Protein AF-A0A5K1E6W1-F1 (afdb_monomer)

Foldseek 3Di:
DVQDPVPDDDDDPVCVFADKDFAPDFDADDDDDPRGGGRRVQRMDHDDPDDRDDDDDDDPPDDDDDDDDDDPNDPDPPPDDDDDDDDDVND

Secondary structure (DSSP, 8-state):
--S-TT-------TTSSSEEEE-SSPP--SS--TT---HHHHTEEEE-SS---------TT------------S--GGG--------STT-

Sequence (91 aa):
YPDDRFDRIWSPDYDGYGTPFNTTETVSESGDPMFGMPSVVMQTAVYSKDVILVNWTGGVDDMFYLYLEFADVVRPANAQSRLMNVLMNGQ

InterPro domains:
  IPR024788 Malectin-like domain [PF12819] (1-91)

Structure (mmCIF, N/CA/C/O backbone):
data_AF-A0A5K1E6W1-F1
#
_entry.id   AF-A0A5K1E6W1-F1
#
loop_
_atom_site.group_PDB
_atom_site.id
_atom_site.type_symbol
_atom_site.label_atom_id
_atom_site.label_alt_id
_atom_site.label_comp_id
_atom_site.label_asym_id
_atom_site.label_entity_id
_atom_site.label_seq_id
_atom_site.pdbx_PDB_ins_code
_atom_site.Cartn_x
_atom_site.Cartn_y
_atom_site.Cartn_z
_atom_site.occupancy
_atom_site.B_iso_or_equiv
_atom_site.auth_seq_id
_atom_site.auth_comp_id
_atom_site.auth_asym_id
_atom_site.auth_atom_id
_atom_site.pdbx_PDB_model_num
ATOM 1 N N . TYR A 1 1 ? -5.017 -1.052 -17.288 1.00 56.25 1 TYR A N 1
ATOM 2 C CA . TYR A 1 1 ? -6.378 -0.945 -17.840 1.00 56.25 1 TYR A CA 1
ATOM 3 C C . TYR A 1 1 ? -7.147 -2.237 -17.574 1.00 56.25 1 TYR A C 1
ATOM 5 O O . TYR A 1 1 ? -6.569 -3.297 -17.804 1.00 56.25 1 TYR A O 1
ATOM 13 N N . PRO A 1 2 ? -8.406 -2.197 -17.102 1.00 84.75 2 PRO A N 1
ATOM 14 C CA . PRO A 1 2 ? -9.243 -1.007 -16.916 1.00 84.75 2 PRO A CA 1
ATOM 15 C C . PRO A 1 2 ? -9.036 -0.274 -15.585 1.00 84.75 2 PRO A C 1
ATOM 17 O O . PRO A 1 2 ? -9.401 0.890 -15.490 1.00 84.75 2 PRO A O 1
ATOM 20 N N . ASP A 1 3 ? -8.423 -0.911 -14.589 1.00 87.25 3 ASP A N 1
ATOM 21 C CA . ASP A 1 3 ? -8.505 -0.383 -13.222 1.00 87.25 3 ASP A CA 1
ATOM 22 C C . ASP A 1 3 ? -7.460 0.698 -12.899 1.00 87.25 3 ASP A C 1
ATOM 24 O O . ASP A 1 3 ? -7.746 1.603 -12.120 1.00 87.25 3 ASP A O 1
ATOM 28 N N . ASP A 1 4 ? -6.267 0.641 -13.508 1.00 91.31 4 ASP A N 1
ATOM 29 C CA . ASP A 1 4 ? -5.181 1.617 -13.309 1.00 91.31 4 ASP A CA 1
ATOM 30 C C . ASP A 1 4 ? -4.984 2.507 -14.544 1.00 91.31 4 ASP A C 1
ATOM 32 O O . ASP A 1 4 ? -4.781 1.997 -15.651 1.00 91.31 4 ASP A O 1
ATOM 36 N N . ARG A 1 5 ? -4.991 3.832 -14.339 1.00 89.25 5 ARG A N 1
ATOM 37 C CA . ARG A 1 5 ? -4.826 4.852 -15.392 1.00 89.25 5 ARG A CA 1
ATOM 38 C C . ARG A 1 5 ? -3.418 4.906 -15.983 1.00 89.25 5 ARG A C 1
ATOM 40 O O . ARG A 1 5 ? -3.233 5.458 -17.062 1.00 89.25 5 ARG A O 1
ATOM 47 N N . PHE A 1 6 ? -2.437 4.372 -15.260 1.00 91.44 6 PHE A N 1
ATOM 48 C CA . PHE A 1 6 ? -1.037 4.325 -15.681 1.00 91.44 6 PHE A CA 1
ATOM 49 C C . PHE A 1 6 ? -0.605 2.942 -16.175 1.00 91.44 6 PHE A C 1
ATOM 51 O O . PHE A 1 6 ? 0.583 2.732 -16.404 1.00 91.44 6 PHE A O 1
ATOM 58 N N . ASP A 1 7 ? -1.542 1.995 -16.300 1.00 91.88 7 ASP A N 1
ATOM 59 C CA . ASP A 1 7 ? -1.271 0.622 -16.738 1.00 91.88 7 ASP A CA 1
ATOM 60 C C . ASP A 1 7 ? -0.160 -0.095 -15.941 1.00 91.88 7 ASP A C 1
ATOM 62 O O . ASP A 1 7 ? 0.528 -0.969 -16.474 1.00 91.88 7 ASP A O 1
ATOM 66 N N . ARG A 1 8 ? 0.022 0.236 -14.653 1.00 92.06 8 ARG A N 1
ATOM 67 C CA . ARG A 1 8 ? 1.011 -0.440 -13.803 1.00 92.06 8 ARG A CA 1
ATOM 68 C C . ARG A 1 8 ? 0.493 -1.807 -13.370 1.00 92.06 8 ARG A C 1
ATOM 70 O O . ARG A 1 8 ? -0.711 -2.045 -13.253 1.00 92.06 8 ARG A O 1
ATOM 77 N N . ILE A 1 9 ? 1.438 -2.700 -13.094 1.00 92.12 9 ILE A N 1
ATOM 78 C CA . ILE A 1 9 ? 1.163 -4.015 -12.518 1.00 92.12 9 ILE A CA 1
ATOM 79 C C . ILE A 1 9 ? 1.289 -3.906 -11.002 1.00 92.12 9 ILE A C 1
ATOM 81 O O . ILE A 1 9 ? 2.323 -3.479 -10.490 1.00 92.12 9 ILE A O 1
ATOM 85 N N . TRP A 1 10 ? 0.241 -4.333 -10.306 1.00 91.69 10 TRP A N 1
ATOM 86 C CA . TRP A 1 10 ? 0.195 -4.420 -8.853 1.00 91.69 10 TRP A CA 1
ATOM 87 C C . TRP A 1 10 ? 0.231 -5.887 -8.444 1.00 91.69 10 TRP A C 1
ATOM 89 O O . TRP A 1 10 ? -0.588 -6.681 -8.908 1.00 91.69 10 TRP A O 1
ATOM 99 N N . SER A 1 11 ? 1.182 -6.235 -7.584 1.00 91.69 11 SER A N 1
ATOM 100 C CA . SER A 1 11 ? 1.326 -7.584 -7.037 1.00 91.69 11 SER A CA 1
ATOM 101 C C . SER A 1 11 ? 1.060 -7.540 -5.536 1.00 91.69 11 SER A C 1
ATOM 103 O O . SER A 1 11 ? 1.568 -6.628 -4.879 1.00 91.69 11 SER A O 1
ATOM 105 N N . PRO A 1 12 ? 0.291 -8.493 -4.982 1.00 91.25 12 PRO A N 1
ATOM 106 C CA . PRO A 1 12 ? 0.105 -8.572 -3.542 1.00 91.25 12 PRO A CA 1
ATOM 107 C C . PRO A 1 12 ? 1.438 -8.886 -2.853 1.00 91.25 12 PRO A C 1
ATOM 109 O O . PRO A 1 12 ? 2.344 -9.471 -3.450 1.00 91.25 12 PRO A O 1
ATOM 112 N N . ASP A 1 13 ? 1.534 -8.535 -1.576 1.00 88.88 13 ASP A N 1
ATOM 113 C CA . ASP A 1 13 ? 2.672 -8.861 -0.716 1.00 88.88 13 ASP A CA 1
ATOM 114 C C . ASP A 1 13 ? 2.635 -10.308 -0.189 1.00 88.88 13 ASP A C 1
ATOM 116 O O . ASP A 1 13 ? 3.571 -10.734 0.483 1.00 88.88 13 ASP A O 1
ATOM 120 N N . TYR A 1 14 ? 1.575 -11.063 -0.505 1.00 88.81 14 TYR A N 1
ATOM 121 C CA . TYR A 1 14 ? 1.358 -12.456 -0.090 1.00 88.81 14 TYR A CA 1
ATOM 122 C C . TYR A 1 14 ? 1.493 -12.657 1.428 1.00 88.81 14 TYR A C 1
ATOM 124 O O . TYR A 1 14 ? 2.168 -13.582 1.879 1.00 88.81 14 TYR A O 1
ATOM 132 N N . ASP A 1 15 ? 0.856 -11.776 2.203 1.00 87.44 15 ASP A N 1
ATOM 133 C CA . ASP A 1 15 ? 0.858 -11.777 3.674 1.00 87.44 15 ASP A CA 1
ATOM 134 C C . ASP A 1 15 ? 2.250 -11.557 4.297 1.00 87.44 15 ASP A C 1
ATOM 136 O O . ASP A 1 15 ? 2.487 -11.869 5.467 1.00 87.44 15 ASP A O 1
ATOM 140 N N . GLY A 1 16 ? 3.192 -11.004 3.527 1.00 89.50 16 GLY A N 1
ATOM 141 C CA . GLY A 1 16 ? 4.560 -10.754 3.974 1.00 89.50 16 GLY A CA 1
ATOM 142 C C . GLY A 1 16 ? 4.677 -9.672 5.051 1.00 89.50 16 GLY A C 1
ATOM 143 O O . GLY A 1 16 ? 5.613 -9.716 5.851 1.00 89.50 16 GLY A O 1
ATOM 144 N N . TYR A 1 17 ? 3.741 -8.718 5.102 1.00 88.88 17 TYR A N 1
ATOM 145 C CA . TYR A 1 17 ? 3.843 -7.547 5.980 1.00 88.88 17 TYR A CA 1
ATOM 146 C C . TYR A 1 17 ? 2.844 -7.521 7.148 1.00 88.88 17 TYR A C 1
ATOM 148 O O . TYR A 1 17 ? 2.922 -6.633 8.002 1.00 88.88 17 TYR A O 1
ATOM 156 N N . GLY A 1 18 ? 1.916 -8.477 7.235 1.00 89.62 18 GLY A N 1
ATOM 157 C CA . GLY A 1 18 ? 0.921 -8.531 8.308 1.00 89.62 18 GLY A CA 1
ATOM 158 C C . GLY A 1 18 ? -0.359 -9.259 7.910 1.00 89.62 18 GLY A C 1
ATOM 159 O O . GLY A 1 18 ? -0.359 -10.104 7.024 1.00 89.62 18 GLY A O 1
ATOM 160 N N . THR A 1 19 ? -1.464 -8.951 8.594 1.00 90.69 19 THR A N 1
ATOM 161 C CA . THR A 1 19 ? -2.773 -9.540 8.276 1.00 90.69 19 THR A CA 1
ATOM 162 C C . THR A 1 19 ? -3.490 -8.685 7.231 1.00 90.69 19 THR A C 1
ATOM 164 O O . THR A 1 19 ? -3.700 -7.493 7.491 1.00 90.69 19 THR A O 1
ATOM 167 N N . PRO A 1 20 ? -3.899 -9.253 6.084 1.00 91.19 20 PRO A N 1
ATOM 168 C CA . PRO A 1 20 ? -4.634 -8.513 5.072 1.00 91.19 20 PRO A CA 1
ATOM 169 C C . PRO A 1 20 ? -6.056 -8.204 5.549 1.00 91.19 20 PRO A C 1
ATOM 171 O O . PRO A 1 20 ? -6.730 -9.026 6.173 1.00 91.19 20 PRO A O 1
ATOM 174 N N . PHE A 1 21 ? -6.532 -7.015 5.206 1.00 90.88 21 PHE A N 1
ATOM 175 C CA . PHE A 1 21 ? -7.918 -6.591 5.330 1.00 90.88 21 PHE A CA 1
ATOM 176 C C . PHE A 1 21 ? -8.383 -6.010 4.004 1.00 90.88 21 PHE A C 1
ATOM 178 O O . PHE A 1 21 ? -7.602 -5.421 3.255 1.00 90.88 21 PHE A O 1
ATOM 185 N N . ASN A 1 22 ? -9.672 -6.158 3.723 1.00 92.00 22 ASN A N 1
ATOM 186 C CA . ASN A 1 22 ? -10.288 -5.563 2.554 1.00 92.00 22 ASN A CA 1
ATOM 187 C C . ASN A 1 22 ? -11.642 -4.935 2.881 1.00 92.00 22 ASN A C 1
ATOM 189 O O . ASN A 1 22 ? -12.251 -5.199 3.919 1.00 92.00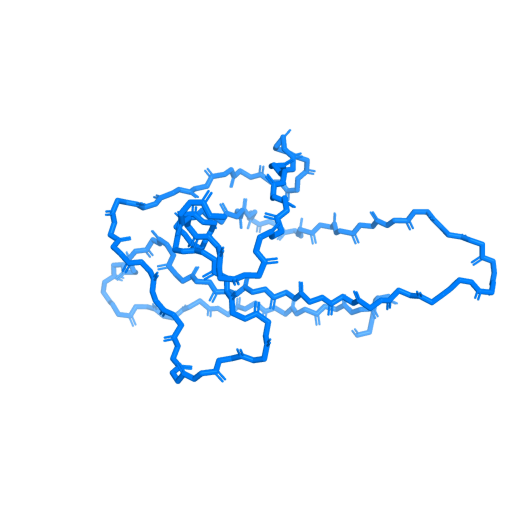 22 ASN A O 1
ATOM 193 N N . THR A 1 23 ? -12.110 -4.108 1.956 1.00 92.38 23 THR A N 1
ATOM 194 C CA . THR A 1 23 ? -13.460 -3.556 1.961 1.00 92.38 23 THR A CA 1
ATOM 195 C C . THR A 1 23 ? -14.103 -3.716 0.594 1.00 92.38 23 THR A C 1
ATOM 197 O O . THR A 1 23 ? -13.432 -3.716 -0.435 1.00 92.38 23 THR A O 1
ATOM 200 N N . THR A 1 24 ? -15.427 -3.849 0.579 1.00 92.00 24 THR A N 1
ATOM 201 C CA . THR A 1 24 ? -16.227 -3.803 -0.652 1.00 92.00 24 THR A CA 1
ATOM 202 C C . THR A 1 24 ? -16.655 -2.380 -1.005 1.00 92.00 24 THR A C 1
ATOM 204 O O . THR A 1 24 ? -17.283 -2.164 -2.039 1.00 92.00 24 THR A O 1
ATOM 207 N N . GLU A 1 25 ? -16.394 -1.410 -0.128 1.00 90.44 25 GLU A N 1
ATOM 208 C CA . GLU A 1 25 ? -16.709 -0.006 -0.372 1.00 90.44 25 GLU A CA 1
ATOM 209 C C . GLU A 1 25 ? -15.720 0.592 -1.361 1.00 90.44 25 GLU A C 1
ATOM 211 O O . GLU A 1 25 ? -14.531 0.286 -1.328 1.00 90.44 25 GLU A O 1
ATOM 216 N N . THR A 1 26 ? -16.196 1.461 -2.246 1.00 89.06 26 THR A N 1
ATOM 217 C CA . THR A 1 26 ? -15.313 2.192 -3.154 1.00 89.06 26 THR A CA 1
ATOM 218 C C . THR A 1 26 ? -14.373 3.079 -2.347 1.00 89.06 26 THR A C 1
ATOM 220 O O . THR A 1 26 ?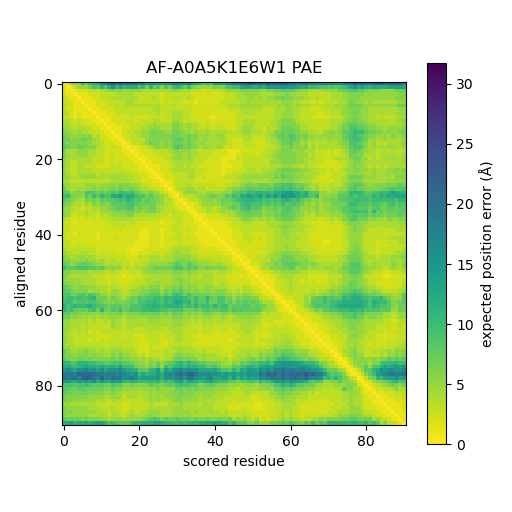 -14.826 3.970 -1.629 1.00 89.06 26 THR A O 1
ATOM 223 N N . VAL A 1 27 ? -13.069 2.857 -2.503 1.00 89.69 27 VAL A N 1
ATOM 224 C CA . VAL A 1 27 ? -12.034 3.742 -1.964 1.00 89.69 27 VAL A CA 1
ATOM 225 C C . VAL A 1 27 ? -11.554 4.640 -3.095 1.00 89.69 27 VAL A C 1
ATOM 227 O O . VAL A 1 27 ? -11.185 4.152 -4.164 1.00 89.69 27 VAL A O 1
ATOM 230 N N . SER A 1 28 ? -11.598 5.949 -2.877 1.00 87.88 28 SER A N 1
ATOM 231 C CA . SER A 1 28 ? -11.163 6.956 -3.842 1.00 87.88 28 SER A CA 1
ATOM 232 C C . SER A 1 28 ? -10.184 7.914 -3.188 1.00 87.88 28 SER A C 1
ATOM 234 O O . SER A 1 28 ? -10.390 8.328 -2.046 1.00 87.88 28 SER A O 1
ATOM 236 N N . GLU A 1 29 ? -9.166 8.312 -3.936 1.00 86.88 29 GLU A N 1
ATOM 237 C CA . GLU A 1 29 ? -8.221 9.333 -3.499 1.00 86.88 29 GLU A CA 1
ATOM 238 C C . GLU A 1 29 ? -8.903 10.702 -3.419 1.00 86.88 29 GLU A C 1
ATOM 240 O O . GLU A 1 29 ? -9.873 10.990 -4.129 1.00 86.88 29 GLU A O 1
ATOM 245 N N . SER A 1 30 ? -8.399 11.563 -2.539 1.00 81.56 30 SER A N 1
ATOM 246 C CA . SER A 1 30 ? -8.817 12.959 -2.498 1.00 81.56 30 SER A CA 1
ATOM 247 C C . SER A 1 30 ? -8.031 13.765 -3.540 1.00 81.56 30 SER A C 1
ATOM 249 O O . SER A 1 30 ? -6.803 13.776 -3.551 1.00 81.56 30 SER A O 1
ATOM 251 N N . GLY A 1 31 ? -8.738 14.470 -4.425 1.00 84.00 31 GLY A N 1
ATOM 252 C CA . GLY A 1 31 ? -8.108 15.298 -5.460 1.00 84.00 31 GLY A CA 1
ATOM 253 C C . GLY A 1 31 ? -7.565 14.498 -6.650 1.00 84.00 31 GLY A C 1
ATOM 254 O O . GLY A 1 31 ? -8.183 13.525 -7.071 1.00 84.00 31 GLY A O 1
ATOM 255 N N . ASP A 1 32 ? -6.447 14.958 -7.220 1.00 82.56 32 ASP A N 1
ATOM 256 C CA . ASP A 1 32 ? -5.763 14.322 -8.357 1.00 82.56 32 ASP A CA 1
ATOM 257 C C . ASP A 1 32 ? -4.299 14.019 -7.987 1.00 82.56 32 ASP A C 1
ATOM 259 O O . ASP A 1 32 ? -3.414 14.863 -8.171 1.00 82.56 32 ASP A O 1
ATOM 263 N N . PRO A 1 33 ? -4.031 12.859 -7.367 1.00 84.00 33 PRO A N 1
ATOM 264 C CA . PRO A 1 33 ? -2.697 12.517 -6.884 1.00 84.00 33 PRO A CA 1
ATOM 265 C C . PRO A 1 33 ? -1.746 12.214 -8.036 1.00 84.00 33 PRO A C 1
ATOM 267 O O . PRO A 1 33 ? -2.125 11.611 -9.034 1.00 84.00 33 PRO A O 1
ATOM 270 N N . MET A 1 34 ? -0.466 12.559 -7.881 1.00 83.75 34 MET A N 1
ATOM 271 C CA . MET A 1 34 ? 0.549 12.344 -8.922 1.00 83.75 34 MET A CA 1
ATOM 272 C C . MET A 1 34 ? 0.715 10.858 -9.291 1.00 83.75 34 MET A C 1
ATOM 274 O O . MET A 1 34 ? 0.906 10.532 -10.461 1.00 83.75 34 MET A O 1
ATOM 278 N N . PHE A 1 35 ? 0.568 9.957 -8.314 1.00 84.00 35 PHE A N 1
ATOM 279 C CA . PHE A 1 35 ? 0.715 8.505 -8.478 1.00 84.00 35 PHE A CA 1
ATOM 280 C C . PHE A 1 35 ? -0.592 7.727 -8.316 1.00 84.00 35 PHE A C 1
ATOM 282 O O . PHE A 1 35 ? -0.546 6.548 -7.963 1.00 84.00 35 PHE A O 1
ATOM 289 N N . GLY A 1 36 ? -1.722 8.365 -8.640 1.00 88.12 36 GLY A N 1
ATOM 290 C CA . GLY A 1 36 ? -3.052 7.853 -8.319 1.00 88.12 36 GLY A CA 1
ATOM 291 C C . GLY A 1 36 ? -3.266 6.368 -8.560 1.00 88.12 36 GLY A C 1
ATOM 292 O O . GLY A 1 36 ? -2.918 5.861 -9.629 1.00 88.12 36 GLY A O 1
ATOM 293 N N . MET A 1 37 ? -3.769 5.674 -7.547 1.00 89.56 37 MET A N 1
ATOM 294 C CA . MET A 1 37 ? -3.901 4.223 -7.515 1.00 89.56 37 MET A CA 1
ATOM 295 C C . MET A 1 37 ? -5.265 3.729 -8.015 1.00 89.56 37 MET A C 1
ATOM 297 O O . MET A 1 37 ? -6.285 4.402 -7.857 1.00 89.56 37 MET A O 1
ATOM 301 N N . PRO A 1 38 ? -5.329 2.504 -8.566 1.00 92.38 38 PRO A N 1
ATOM 302 C CA . PRO A 1 38 ? -6.607 1.853 -8.825 1.00 92.38 38 PRO A CA 1
ATOM 303 C C . PRO A 1 38 ? -7.362 1.589 -7.510 1.00 92.38 38 PRO A C 1
ATOM 305 O O . PRO A 1 38 ? -6.776 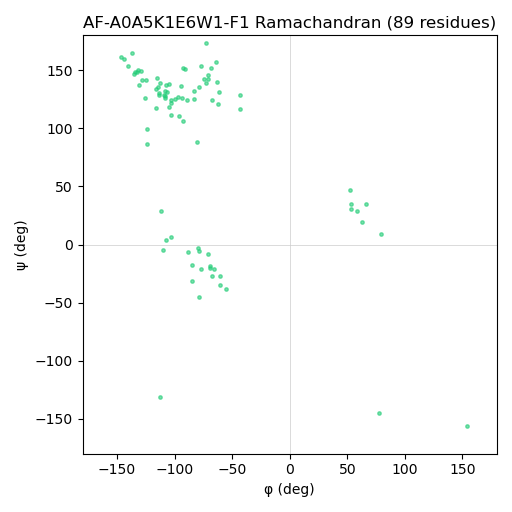1.140 -6.521 1.00 92.38 38 PRO A O 1
ATOM 308 N N . SER A 1 39 ? -8.685 1.795 -7.511 1.00 91.81 39 SER A N 1
ATOM 309 C CA . SER A 1 39 ? -9.531 1.604 -6.316 1.00 91.81 39 SER A CA 1
ATOM 310 C C . SER A 1 39 ? -9.386 0.203 -5.712 1.00 91.81 39 SER A C 1
ATOM 312 O O . SER A 1 39 ? -9.283 0.069 -4.498 1.00 91.81 39 SER A O 1
ATOM 314 N N . VAL A 1 40 ? -9.268 -0.830 -6.554 1.00 92.25 40 VAL A N 1
ATOM 315 C CA . VAL A 1 40 ? -9.104 -2.227 -6.116 1.00 92.25 40 VAL A CA 1
ATOM 316 C C . VAL A 1 40 ? -7.843 -2.472 -5.283 1.00 92.25 40 VAL A C 1
ATOM 318 O O . VAL A 1 40 ? -7.847 -3.365 -4.443 1.00 92.25 40 VAL A O 1
ATOM 321 N N . VAL A 1 41 ? -6.781 -1.677 -5.467 1.00 92.56 41 VAL A N 1
ATOM 322 C CA . VAL A 1 41 ? -5.577 -1.765 -4.624 1.00 92.56 41 VAL A CA 1
ATOM 323 C C . VAL A 1 41 ? -5.821 -1.064 -3.292 1.00 92.56 41 VAL A C 1
ATOM 325 O O . VAL A 1 41 ? -5.563 -1.644 -2.242 1.00 92.56 41 VAL A O 1
ATOM 328 N N . MET A 1 42 ? -6.407 0.135 -3.314 1.00 92.75 42 MET A N 1
ATOM 329 C CA . MET A 1 42 ? -6.706 0.901 -2.094 1.00 92.75 42 MET A CA 1
ATOM 330 C C . MET A 1 42 ? -7.818 0.292 -1.228 1.00 92.75 42 MET A C 1
ATOM 332 O O . MET A 1 42 ? -7.943 0.618 -0.051 1.00 92.75 42 MET A O 1
ATOM 336 N N . GLN A 1 43 ? -8.638 -0.595 -1.794 1.00 94.19 43 GLN A N 1
ATOM 337 C CA . GLN A 1 43 ? -9.619 -1.402 -1.064 1.00 94.19 43 GLN A CA 1
ATOM 338 C C . GLN A 1 43 ? -8.982 -2.496 -0.208 1.00 94.19 43 GLN A C 1
ATOM 340 O O . GLN A 1 43 ? -9.687 -3.148 0.564 1.00 94.19 43 GLN A O 1
ATOM 345 N N . THR A 1 44 ? -7.674 -2.705 -0.339 1.00 93.56 44 THR A N 1
ATOM 346 C CA . THR A 1 44 ? -6.901 -3.644 0.465 1.00 93.56 44 THR A CA 1
ATOM 347 C C . THR A 1 44 ? -5.891 -2.888 1.314 1.00 93.56 44 THR A C 1
ATOM 349 O O . THR A 1 44 ? -5.327 -1.884 0.888 1.00 93.56 44 THR A O 1
ATOM 352 N N . ALA A 1 45 ? -5.668 -3.363 2.531 1.00 92.56 45 ALA A N 1
ATOM 353 C CA . ALA A 1 45 ? -4.622 -2.851 3.398 1.00 92.56 45 ALA A CA 1
ATOM 354 C C . ALA A 1 45 ? -4.069 -3.980 4.259 1.00 92.56 45 ALA A C 1
ATOM 356 O O . ALA A 1 45 ? -4.716 -5.007 4.467 1.00 92.56 45 ALA A O 1
ATOM 357 N N . VAL A 1 46 ? -2.885 -3.758 4.810 1.00 92.44 46 VAL A N 1
ATOM 358 C CA . VAL A 1 46 ? -2.288 -4.643 5.802 1.00 92.44 46 VAL A CA 1
ATOM 359 C C . VAL A 1 46 ? -2.386 -4.007 7.183 1.00 92.44 46 VAL A C 1
ATOM 361 O O . VAL A 1 46 ? -2.183 -2.805 7.355 1.00 92.44 46 VAL A O 1
ATOM 364 N N . TYR A 1 47 ? -2.717 -4.822 8.180 1.00 88.00 47 TYR A N 1
ATOM 365 C CA . TYR A 1 47 ? -2.768 -4.414 9.576 1.00 88.00 47 TYR A CA 1
ATOM 366 C C . TYR A 1 47 ? -1.882 -5.318 10.432 1.00 88.00 47 TYR A C 1
ATOM 368 O O . TYR A 1 47 ? -1.839 -6.538 10.260 1.00 88.00 47 TYR A O 1
ATOM 376 N N . SER A 1 48 ? -1.214 -4.710 11.408 1.00 88.50 48 SER A N 1
ATOM 377 C CA . SER A 1 48 ? -0.489 -5.398 12.471 1.00 88.50 48 SER A CA 1
ATOM 378 C C . SER A 1 48 ? -0.824 -4.749 13.810 1.00 88.50 48 SER A C 1
ATOM 380 O O . SER A 1 48 ? -1.094 -3.550 13.879 1.00 88.50 48 SER A O 1
ATOM 382 N N . LYS A 1 49 ? -0.817 -5.549 14.881 1.00 85.69 49 LYS A N 1
ATOM 383 C CA . LYS A 1 49 ? -0.916 -5.031 16.256 1.00 85.69 49 LYS A CA 1
ATOM 384 C C . LYS A 1 49 ? 0.407 -4.433 16.743 1.00 85.69 49 LYS A C 1
ATOM 386 O O . LYS A 1 49 ? 0.383 -3.632 17.671 1.00 85.69 49 LYS A O 1
ATOM 391 N N . ASP A 1 50 ? 1.510 -4.824 16.107 1.00 88.56 50 ASP A N 1
ATOM 392 C CA . ASP A 1 50 ? 2.868 -4.395 16.424 1.00 88.56 50 ASP A CA 1
ATOM 393 C C . ASP A 1 50 ? 3.423 -3.536 15.269 1.00 88.56 50 ASP A C 1
ATOM 395 O O . ASP A 1 50 ? 2.767 -2.610 14.796 1.00 88.56 50 ASP A O 1
ATOM 399 N N . VAL A 1 51 ? 4.636 -3.837 14.799 1.00 90.44 51 VAL A N 1
ATOM 400 C CA . VAL A 1 51 ? 5.315 -3.119 13.714 1.00 90.44 51 VAL A CA 1
ATOM 401 C C . VAL A 1 51 ? 5.054 -3.812 12.378 1.00 90.44 51 VAL A C 1
ATOM 403 O O . VAL A 1 51 ? 5.153 -5.034 12.277 1.00 90.44 51 VAL A O 1
ATOM 406 N N . ILE A 1 52 ? 4.768 -3.022 11.342 1.00 92.50 52 ILE A N 1
ATOM 407 C CA . ILE A 1 52 ? 4.839 -3.457 9.943 1.00 92.50 52 ILE A CA 1
ATOM 408 C C . ILE A 1 52 ? 6.241 -3.106 9.447 1.00 92.50 52 ILE A C 1
ATOM 410 O O . ILE A 1 52 ? 6.563 -1.931 9.274 1.00 92.50 52 ILE A O 1
ATOM 414 N N . LEU A 1 53 ? 7.099 -4.114 9.278 1.00 92.00 53 LEU A N 1
ATOM 415 C CA . LEU A 1 53 ? 8.469 -3.914 8.814 1.00 92.00 53 LEU A CA 1
ATOM 416 C C . LEU A 1 53 ? 8.545 -4.145 7.307 1.00 92.00 53 LEU A C 1
ATOM 418 O O . LEU A 1 53 ? 8.464 -5.281 6.847 1.00 92.00 53 LEU A O 1
ATOM 422 N N . VAL A 1 54 ? 8.761 -3.070 6.555 1.00 90.50 54 VAL A N 1
ATOM 423 C CA . VAL A 1 54 ? 9.009 -3.141 5.115 1.00 90.50 54 VAL A CA 1
ATOM 424 C C . VAL A 1 54 ? 10.500 -2.939 4.866 1.00 90.50 54 VAL A C 1
ATOM 426 O O . VAL A 1 54 ? 11.081 -1.957 5.326 1.00 90.50 54 VAL A O 1
ATOM 429 N N . ASN A 1 55 ? 11.136 -3.890 4.182 1.00 89.56 55 ASN A N 1
ATOM 430 C CA . ASN A 1 55 ? 12.555 -3.827 3.860 1.00 89.56 55 ASN A CA 1
ATOM 431 C C . ASN A 1 55 ? 12.830 -4.338 2.443 1.00 89.56 55 ASN A C 1
ATOM 433 O O . ASN A 1 55 ? 12.090 -5.156 1.898 1.00 89.56 55 ASN A O 1
ATOM 437 N N . TRP A 1 56 ? 13.921 -3.838 1.870 1.00 87.00 56 TRP A N 1
ATOM 438 C CA . TRP A 1 56 ? 14.487 -4.302 0.611 1.00 87.00 56 TRP A CA 1
ATOM 439 C C . TRP A 1 56 ? 15.993 -4.417 0.782 1.00 87.00 56 TRP A C 1
ATOM 441 O O . TRP A 1 56 ? 16.610 -3.643 1.516 1.00 87.00 56 TRP A O 1
ATOM 451 N N . THR A 1 57 ? 16.589 -5.393 0.110 1.00 88.69 57 THR A N 1
ATOM 452 C CA . THR A 1 57 ? 18.040 -5.493 0.008 1.00 88.69 57 THR A CA 1
ATOM 453 C C . THR A 1 57 ? 18.528 -4.588 -1.119 1.00 88.69 57 THR A C 1
ATOM 455 O O . THR A 1 57 ? 17.993 -4.619 -2.225 1.00 88.69 57 THR A O 1
ATOM 458 N N . GLY A 1 58 ? 19.552 -3.787 -0.837 1.00 88.25 58 GLY A N 1
ATOM 459 C CA . GLY A 1 58 ? 20.215 -2.918 -1.807 1.00 88.25 58 GLY A CA 1
ATOM 460 C C . GLY A 1 58 ? 21.714 -2.839 -1.538 1.00 88.25 58 GLY A C 1
ATOM 461 O O . GLY A 1 58 ? 22.180 -3.173 -0.444 1.00 88.25 58 GLY A O 1
ATOM 462 N N . GLY A 1 59 ? 22.471 -2.440 -2.552 1.00 91.81 59 GLY A N 1
ATOM 463 C CA . GLY A 1 59 ? 23.882 -2.095 -2.450 1.00 91.81 59 GLY A CA 1
ATOM 464 C C . GLY A 1 59 ? 24.109 -0.758 -1.742 1.00 91.81 59 GLY A C 1
ATOM 465 O O . GLY A 1 59 ? 23.178 -0.020 -1.434 1.00 91.81 59 GLY A O 1
ATOM 466 N N . VAL A 1 60 ? 25.379 -0.435 -1.491 1.00 86.56 60 VAL A N 1
ATOM 467 C CA . VAL A 1 60 ? 25.776 0.787 -0.763 1.00 86.56 60 VAL A CA 1
ATOM 468 C C . VAL A 1 60 ? 25.451 2.090 -1.499 1.00 86.56 60 VAL A C 1
ATOM 470 O O . VAL A 1 60 ? 25.344 3.128 -0.853 1.00 86.56 60 VAL A O 1
ATOM 473 N N . ASP A 1 61 ? 25.263 2.024 -2.816 1.00 93.12 61 ASP A N 1
ATOM 474 C CA . ASP A 1 61 ? 24.967 3.176 -3.674 1.00 93.12 61 ASP A CA 1
ATOM 475 C C . ASP A 1 61 ? 23.504 3.193 -4.159 1.00 93.12 61 ASP A C 1
ATOM 477 O O . ASP A 1 61 ? 23.118 4.063 -4.943 1.00 93.12 61 ASP A O 1
ATOM 481 N N . ASP A 1 62 ? 22.678 2.241 -3.708 1.00 91.69 62 ASP A N 1
ATOM 482 C CA . ASP A 1 62 ? 21.281 2.160 -4.124 1.00 91.69 62 ASP A CA 1
ATOM 483 C C . ASP A 1 62 ? 20.427 3.186 -3.372 1.00 91.69 62 ASP A C 1
ATOM 485 O O . ASP A 1 62 ? 20.502 3.334 -2.150 1.00 91.69 62 ASP A O 1
ATOM 489 N N . MET A 1 63 ? 19.558 3.872 -4.115 1.00 89.69 63 MET A N 1
ATOM 490 C CA . MET A 1 63 ? 18.548 4.767 -3.560 1.00 89.69 63 MET A CA 1
ATOM 491 C C . MET A 1 63 ? 17.155 4.212 -3.828 1.00 89.69 63 MET A C 1
ATOM 493 O O . MET A 1 63 ? 16.802 3.898 -4.965 1.00 89.69 63 MET A O 1
ATOM 497 N N . PHE A 1 64 ? 16.347 4.154 -2.775 1.00 89.62 64 PHE A N 1
ATOM 498 C CA . PHE A 1 64 ? 14.966 3.698 -2.841 1.00 89.62 64 PHE A CA 1
ATOM 499 C C . PHE A 1 64 ? 14.021 4.880 -2.654 1.00 89.62 64 PHE A C 1
ATOM 501 O O . PHE A 1 64 ? 14.168 5.667 -1.720 1.00 89.62 64 PHE A O 1
ATOM 508 N N . TYR A 1 65 ? 13.026 4.977 -3.533 1.00 87.88 65 TYR A N 1
ATOM 509 C CA . TYR A 1 65 ? 11.917 5.912 -3.392 1.00 87.88 65 TYR A CA 1
ATOM 510 C C . TYR A 1 65 ? 10.698 5.136 -2.915 1.00 87.88 65 TYR A C 1
ATOM 512 O O . TYR A 1 65 ? 10.165 4.299 -3.645 1.00 87.88 65 TYR A O 1
ATOM 520 N N . LEU A 1 66 ? 10.287 5.398 -1.677 1.00 87.31 66 LEU A N 1
ATOM 521 C CA . LEU A 1 66 ? 9.139 4.747 -1.068 1.00 87.31 66 LEU A CA 1
ATOM 522 C C . LEU A 1 66 ? 7.901 5.636 -1.189 1.00 87.31 66 LEU A C 1
ATOM 524 O O . LEU A 1 66 ? 7.910 6.785 -0.752 1.00 87.31 66 LEU A O 1
ATOM 528 N N . TYR A 1 67 ? 6.828 5.065 -1.728 1.00 88.38 67 TYR A N 1
ATOM 529 C CA . TYR A 1 67 ? 5.497 5.658 -1.740 1.00 88.38 67 TYR A CA 1
ATOM 530 C C . TYR A 1 67 ? 4.579 4.764 -0.912 1.00 88.38 67 TYR A C 1
ATOM 532 O O . TYR A 1 67 ? 4.411 3.587 -1.229 1.00 88.38 67 TYR A O 1
ATOM 540 N N . LEU A 1 68 ? 4.042 5.316 0.176 1.00 89.00 68 LEU A N 1
ATOM 541 C CA . LEU A 1 68 ? 3.077 4.645 1.040 1.00 89.00 68 LEU A CA 1
ATOM 542 C C . LEU A 1 68 ? 1.723 5.312 0.855 1.00 89.00 68 LEU A C 1
ATOM 544 O O . LEU A 1 68 ? 1.619 6.531 0.982 1.00 89.00 68 LEU A O 1
ATOM 548 N N . GLU A 1 69 ? 0.708 4.499 0.600 1.00 89.00 69 GLU A N 1
ATOM 549 C CA . GLU A 1 69 ? -0.675 4.943 0.476 1.00 89.00 69 GLU A CA 1
ATOM 550 C C . GLU A 1 69 ? -1.485 4.383 1.640 1.00 89.00 69 GLU A C 1
ATOM 552 O O . GLU A 1 69 ? -1.300 3.237 2.059 1.00 89.00 69 GLU A O 1
ATOM 557 N N . PHE A 1 70 ? -2.368 5.214 2.188 1.00 88.88 70 PHE A N 1
ATOM 558 C CA . PHE A 1 70 ? -3.147 4.881 3.373 1.00 88.88 70 PHE A CA 1
ATOM 559 C C . PHE A 1 70 ? -4.631 5.070 3.092 1.00 88.88 70 PHE A C 1
ATOM 561 O O . PHE A 1 70 ? -5.078 6.156 2.730 1.00 88.88 70 PHE A O 1
ATOM 568 N N . ALA A 1 71 ? -5.405 4.020 3.344 1.00 87.12 71 ALA A N 1
ATOM 569 C CA . ALA A 1 71 ? -6.855 4.059 3.333 1.00 87.12 71 ALA A CA 1
ATOM 570 C C . ALA A 1 71 ? -7.388 3.402 4.605 1.00 87.12 71 ALA A C 1
ATOM 572 O O . ALA A 1 71 ? -6.906 2.347 5.025 1.00 87.12 71 ALA A O 1
ATOM 573 N N . ASP A 1 72 ? -8.404 4.009 5.218 1.00 85.00 72 ASP A N 1
ATOM 574 C CA . ASP A 1 72 ? -9.120 3.350 6.306 1.00 85.00 72 ASP A CA 1
ATOM 575 C C . ASP A 1 72 ? -10.137 2.368 5.716 1.00 85.00 72 ASP A C 1
ATOM 577 O O . ASP A 1 72 ? -11.284 2.712 5.430 1.00 85.00 72 ASP A O 1
ATOM 581 N N . VAL A 1 73 ? -9.686 1.135 5.483 1.00 87.62 73 VAL A N 1
ATOM 582 C CA . VAL A 1 73 ? -10.517 0.060 4.916 1.00 87.62 73 VAL A CA 1
ATOM 583 C C . VAL A 1 73 ? -11.446 -0.578 5.954 1.00 87.62 73 VAL A C 1
ATOM 585 O O . VAL A 1 73 ? -12.291 -1.398 5.604 1.00 87.62 73 VAL A O 1
ATOM 588 N N . VAL A 1 74 ? -11.333 -0.202 7.234 1.00 83.12 74 VAL A N 1
ATOM 589 C CA . VAL A 1 74 ? -12.201 -0.696 8.309 1.00 83.12 74 VAL A CA 1
ATOM 590 C C . VAL A 1 74 ? -12.848 0.482 9.011 1.00 83.12 74 VAL A C 1
ATOM 592 O O . VAL A 1 74 ? -12.261 1.056 9.929 1.00 83.12 74 VAL A O 1
ATOM 595 N N . ARG A 1 75 ? -14.106 0.765 8.647 1.00 74.38 75 ARG A N 1
ATOM 596 C CA . ARG A 1 75 ? -14.906 1.828 9.271 1.00 74.38 75 ARG A CA 1
ATOM 597 C C . ARG A 1 75 ? -14.746 1.810 10.797 1.00 74.38 75 ARG A C 1
ATOM 599 O O . ARG A 1 75 ? -15.142 0.826 11.434 1.00 74.38 75 ARG A O 1
ATOM 606 N N . PRO A 1 76 ? -14.191 2.869 11.406 1.00 68.69 76 PRO A N 1
ATOM 607 C CA . PRO A 1 76 ? -13.996 2.892 12.841 1.00 68.69 76 PRO A CA 1
ATOM 608 C C . PRO A 1 76 ? -15.356 2.946 13.535 1.00 68.69 76 PRO A C 1
ATOM 610 O O . PRO A 1 76 ? -16.174 3.837 13.291 1.00 68.69 76 PRO A O 1
ATOM 613 N N . ALA A 1 77 ? -15.609 1.988 14.426 1.00 68.31 77 ALA A N 1
ATOM 614 C CA . ALA A 1 77 ? -16.766 2.063 15.302 1.00 68.31 77 ALA A CA 1
ATOM 615 C C . ALA A 1 77 ? -16.635 3.319 16.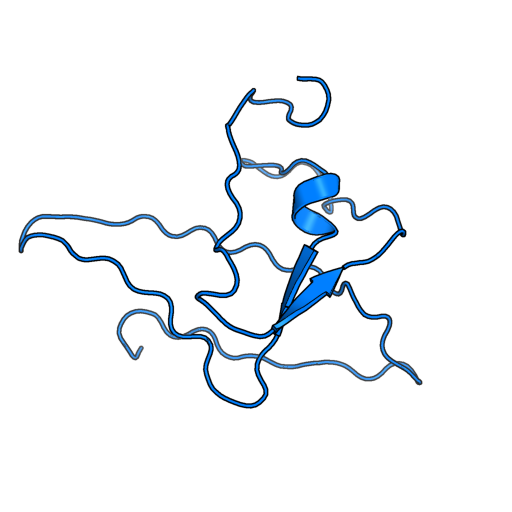182 1.00 68.31 77 ALA A C 1
ATOM 617 O O . ALA A 1 77 ? -15.598 3.550 16.803 1.00 68.31 77 ALA A O 1
ATOM 618 N N . ASN A 1 78 ? -17.697 4.124 16.253 1.00 70.12 78 ASN A N 1
ATOM 619 C CA . ASN A 1 78 ? -17.816 5.268 17.167 1.00 70.12 78 ASN A CA 1
ATOM 620 C C . ASN A 1 78 ? -16.842 6.440 16.917 1.00 70.12 78 ASN A C 1
ATOM 622 O O . ASN A 1 78 ? -16.420 7.083 17.876 1.00 70.12 78 ASN A O 1
ATOM 626 N N . ALA A 1 79 ? -16.502 6.739 15.656 1.00 69.94 79 ALA A N 1
ATOM 627 C CA . ALA A 1 79 ? -15.677 7.903 15.288 1.00 69.94 79 ALA A CA 1
ATOM 628 C C . ALA A 1 79 ? -14.284 7.937 15.955 1.00 69.94 79 ALA A C 1
ATOM 630 O O . ALA A 1 79 ? -13.718 9.004 16.197 1.00 69.94 79 ALA A O 1
ATOM 631 N N . GLN A 1 80 ? -13.726 6.765 16.262 1.00 73.62 80 GLN A N 1
ATOM 632 C CA . GLN A 1 80 ? -12.362 6.648 16.768 1.00 73.62 80 GLN A CA 1
ATOM 633 C C . GLN A 1 80 ? -11.350 6.916 15.651 1.00 73.62 80 GLN A C 1
ATOM 635 O O . GLN A 1 80 ? -11.516 6.447 14.527 1.00 73.62 80 GLN A O 1
ATOM 640 N N . SER A 1 81 ? -10.284 7.648 15.969 1.00 80.19 81 SER A N 1
ATOM 641 C CA . SER A 1 81 ? -9.138 7.818 15.082 1.00 80.19 81 SER A CA 1
ATOM 642 C C . SER A 1 81 ? -8.080 6.751 15.355 1.00 80.19 81 SER A C 1
ATOM 644 O O . SER A 1 81 ? -7.936 6.254 16.475 1.00 80.19 81 SER A O 1
ATOM 646 N N . ARG A 1 82 ? -7.321 6.401 14.317 1.00 82.25 82 ARG A N 1
ATOM 647 C CA . ARG A 1 82 ? -6.125 5.564 14.424 1.00 82.25 82 ARG A CA 1
ATOM 648 C C . ARG A 1 82 ? -4.910 6.452 14.213 1.00 82.25 82 ARG A C 1
ATOM 650 O O . ARG A 1 82 ? -4.912 7.298 13.323 1.00 82.25 82 ARG A O 1
ATOM 657 N N . LEU A 1 83 ? -3.887 6.254 15.034 1.00 86.75 83 LEU A N 1
ATOM 658 C CA . LEU A 1 83 ? -2.605 6.928 14.890 1.00 86.75 83 LEU A CA 1
ATOM 659 C C . LEU A 1 83 ? -1.544 5.877 14.597 1.00 86.75 83 LEU A C 1
ATOM 661 O O . LEU A 1 83 ? -1.499 4.839 15.256 1.00 86.75 83 LEU A O 1
ATOM 665 N N . MET A 1 84 ? -0.706 6.160 13.608 1.00 88.44 84 MET A N 1
ATOM 666 C CA . MET A 1 84 ? 0.464 5.357 13.285 1.00 88.44 84 MET A CA 1
ATOM 667 C C . MET A 1 84 ? 1.672 6.271 13.114 1.00 88.44 84 MET A C 1
ATOM 669 O O . MET A 1 84 ? 1.530 7.406 12.658 1.00 88.44 84 MET A O 1
ATOM 673 N N . ASN A 1 85 ? 2.849 5.754 13.458 1.00 92.62 85 ASN A N 1
ATOM 674 C CA . ASN A 1 85 ? 4.120 6.406 13.179 1.00 92.62 85 ASN A CA 1
ATOM 675 C C . ASN A 1 85 ? 4.808 5.645 12.051 1.00 92.62 85 ASN A C 1
ATOM 677 O O . ASN A 1 85 ? 4.927 4.421 12.115 1.00 92.62 85 ASN A O 1
ATOM 681 N N . VAL A 1 86 ? 5.276 6.376 11.045 1.00 93.31 86 VAL A N 1
ATOM 682 C CA . VAL A 1 86 ? 6.104 5.829 9.972 1.00 93.31 86 VAL A CA 1
ATOM 683 C C . VAL A 1 86 ? 7.532 6.258 10.251 1.00 93.31 86 VAL A C 1
ATOM 685 O O . VAL A 1 86 ? 7.796 7.453 10.356 1.00 93.31 86 VAL A O 1
ATOM 688 N N . LEU A 1 87 ? 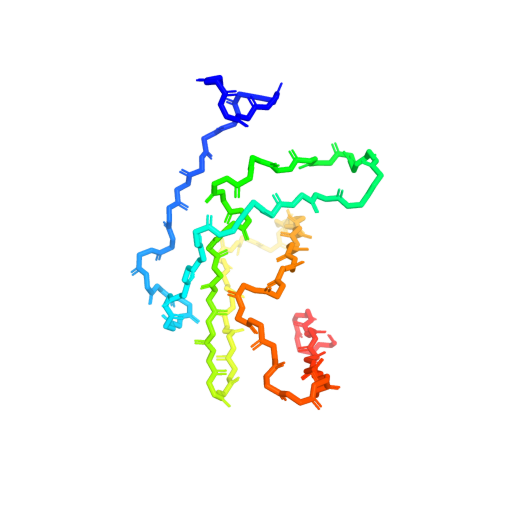8.423 5.279 10.39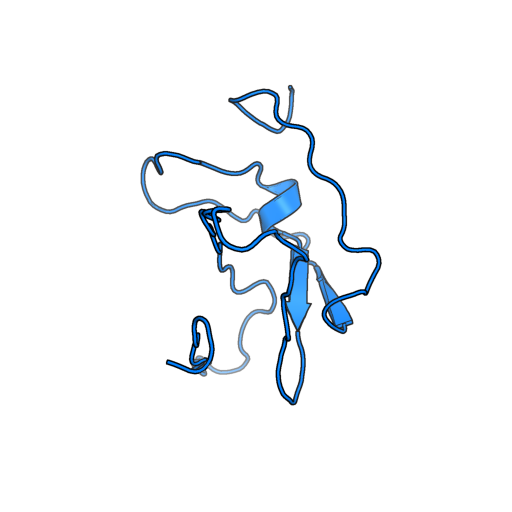3 1.00 93.94 87 LEU A N 1
ATOM 689 C CA . LEU A 1 87 ? 9.847 5.508 10.606 1.00 93.94 87 LEU A CA 1
ATOM 690 C C . LEU A 1 87 ? 10.614 5.001 9.387 1.00 93.94 87 LEU A C 1
ATOM 692 O O . LEU A 1 87 ? 10.433 3.853 8.976 1.00 93.94 87 LEU A O 1
ATOM 696 N N . MET A 1 88 ? 11.486 5.832 8.827 1.00 91.06 88 MET A N 1
ATOM 697 C CA . MET A 1 88 ? 12.333 5.470 7.692 1.00 91.06 88 MET A CA 1
ATOM 698 C C . MET A 1 88 ? 13.755 5.243 8.193 1.00 91.06 88 MET A C 1
ATOM 700 O O . MET A 1 88 ? 14.378 6.142 8.747 1.00 91.06 88 MET A O 1
ATOM 704 N N . ASN A 1 89 ? 14.279 4.025 8.027 1.00 89.00 89 ASN A N 1
ATOM 705 C CA . ASN A 1 89 ? 15.595 3.634 8.553 1.00 89.00 89 ASN A CA 1
ATOM 706 C C . ASN A 1 89 ? 15.757 3.914 10.064 1.00 89.00 89 ASN A C 1
ATOM 708 O O . ASN A 1 89 ? 16.841 4.253 10.537 1.00 89.00 89 ASN A O 1
ATOM 712 N N . GLY A 1 90 ? 14.663 3.761 10.820 1.00 86.38 90 GLY A N 1
ATOM 713 C CA . GLY A 1 90 ? 14.623 3.981 12.268 1.00 86.38 90 GLY A CA 1
ATOM 714 C C . GLY A 1 90 ? 14.521 5.446 12.704 1.00 86.38 90 GLY A C 1
ATOM 715 O O . GLY A 1 90 ? 14.662 5.705 13.899 1.00 86.38 90 GLY A O 1
ATOM 716 N N . GLN A 1 91 ? 14.291 6.376 11.771 1.00 84.19 91 GLN A N 1
ATOM 717 C CA . GLN A 1 91 ? 14.124 7.812 12.024 1.00 84.19 91 GLN A CA 1
ATOM 718 C C . GLN A 1 91 ? 12.698 8.277 11.759 1.00 84.19 91 GLN A C 1
ATOM 720 O O . GLN A 1 91 ? 12.084 7.760 10.797 1.00 84.19 91 GLN A O 1
#

pLDDT: mean 87.56, std 6.39, range [56.25, 94.19]

Mean predicted aligned error: 5.03 Å

Solvent-accessible surface area (backbone atoms only — not comparable to full-atom values): 6580 Å² total; per-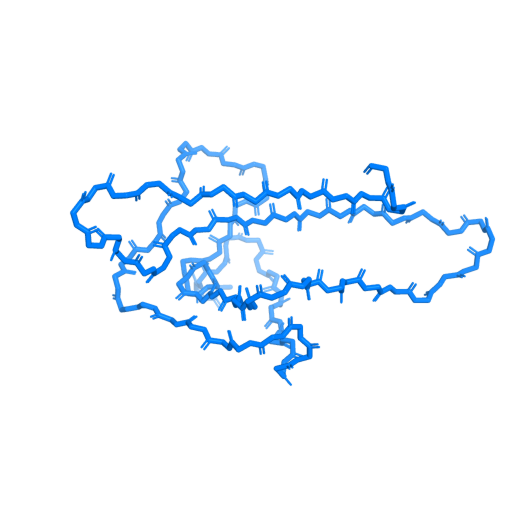residue (Å²): 95,89,67,28,93,80,58,69,88,86,77,82,71,81,66,71,56,40,49,79,46,64,41,93,61,90,43,76,80,82,82,84,57,96,77,63,74,29,41,79,60,50,17,43,49,73,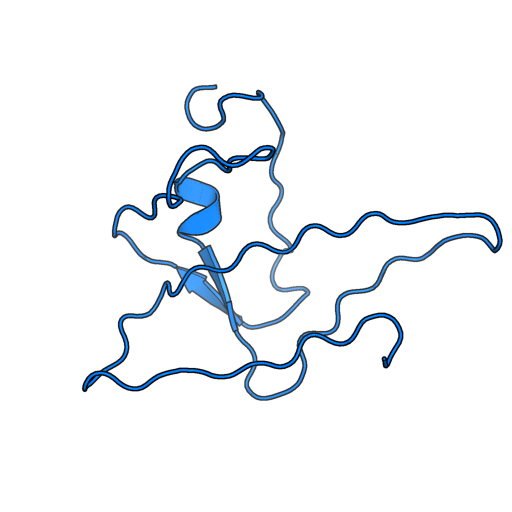47,58,98,71,80,68,74,85,86,79,92,72,62,96,86,61,83,86,87,86,85,86,84,87,64,84,51,65,82,55,76,89,82,55,84,86,87,85,86,85,61,63,96,85,81

Organism: NCBI:txid210225

Radius of gy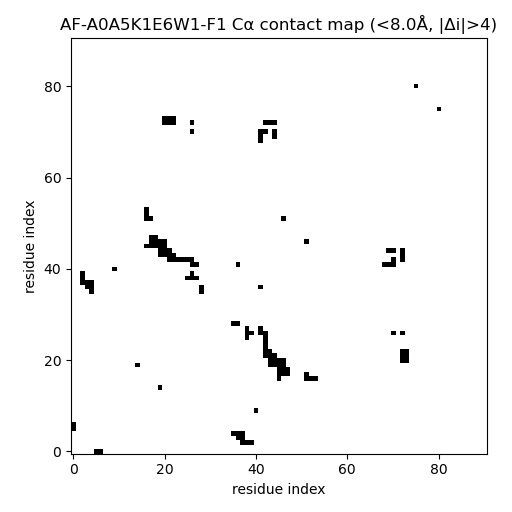ration: 15.01 Å; Cα contacts (8 Å, |Δi|>4): 68; chains: 1; bounding box: 44×28×35 Å